Protein AF-A0A432SQ39-F1 (afdb_monomer_lite)

Structure (mmCIF, N/CA/C/O backbone):
data_AF-A0A432SQ39-F1
#
_entry.id   AF-A0A432SQ39-F1
#
loop_
_atom_site.group_PDB
_atom_site.id
_atom_site.type_symbol
_atom_site.label_atom_id
_atom_site.label_alt_id
_atom_site.label_comp_id
_atom_site.label_asym_id
_atom_site.label_entity_id
_atom_site.label_seq_id
_atom_site.pdbx_PDB_ins_code
_atom_site.Cartn_x
_atom_site.Cartn_y
_atom_site.Cartn_z
_atom_site.occupancy
_atom_site.B_iso_or_equiv
_atom_site.auth_seq_id
_atom_site.auth_comp_id
_atom_site.auth_asym_id
_atom_site.auth_atom_id
_atom_site.pdbx_PDB_model_num
ATOM 1 N N . MET A 1 1 ? 3.663 -12.842 -22.773 1.00 56.38 1 MET A N 1
ATOM 2 C CA . MET A 1 1 ? 4.188 -12.083 -21.608 1.00 56.38 1 MET A CA 1
ATOM 3 C C . MET A 1 1 ? 5.692 -11.787 -21.687 1.00 56.38 1 MET A C 1
ATOM 5 O O . MET A 1 1 ? 6.143 -10.874 -21.010 1.00 56.38 1 MET A O 1
ATOM 9 N N . GLU A 1 2 ? 6.477 -12.514 -22.491 1.00 59.78 2 GLU A N 1
ATOM 10 C CA . GLU A 1 2 ? 7.927 -12.289 -22.658 1.00 59.78 2 GLU A CA 1
ATOM 11 C C . GLU A 1 2 ? 8.291 -10.979 -23.366 1.00 59.78 2 GLU A C 1
ATOM 13 O O . GLU A 1 2 ? 9.232 -10.306 -22.953 1.00 59.78 2 GLU A O 1
ATOM 18 N N . SER A 1 3 ? 7.518 -10.573 -24.378 1.00 64.50 3 SER A N 1
ATOM 19 C CA . SER A 1 3 ? 7.722 -9.306 -25.094 1.00 64.50 3 SER A CA 1
ATOM 20 C C . SER A 1 3 ? 7.646 -8.101 -24.155 1.00 64.50 3 SER A C 1
ATOM 22 O O . SER A 1 3 ? 8.552 -7.275 -24.146 1.00 64.50 3 SER A O 1
ATOM 24 N N . LEU A 1 4 ? 6.626 -8.057 -23.290 1.00 64.81 4 LEU A N 1
ATOM 25 C CA . LEU A 1 4 ? 6.448 -6.992 -22.301 1.00 64.81 4 LEU A CA 1
ATOM 26 C C . LEU A 1 4 ? 7.608 -6.953 -21.291 1.00 64.81 4 LEU A C 1
ATOM 28 O O . LEU A 1 4 ? 8.112 -5.880 -20.982 1.00 64.81 4 LEU A O 1
ATOM 32 N N . LYS A 1 5 ? 8.081 -8.120 -20.824 1.00 67.38 5 LYS A N 1
ATOM 33 C CA . LYS A 1 5 ? 9.245 -8.221 -19.923 1.00 67.38 5 LYS A CA 1
ATOM 34 C C . LYS A 1 5 ? 10.543 -7.760 -20.594 1.00 67.38 5 LYS A C 1
ATOM 36 O O . LYS A 1 5 ? 11.357 -7.093 -19.959 1.00 67.38 5 LYS A O 1
ATOM 41 N N . ARG A 1 6 ? 10.737 -8.089 -21.875 1.00 68.56 6 ARG A N 1
ATOM 42 C CA . ARG A 1 6 ? 11.906 -7.665 -22.659 1.00 68.56 6 ARG A CA 1
ATOM 43 C C . ARG A 1 6 ? 11.907 -6.151 -22.879 1.00 68.56 6 ARG A C 1
ATOM 45 O O . ARG A 1 6 ? 12.932 -5.519 -22.647 1.00 68.56 6 ARG A O 1
ATOM 52 N N . SER A 1 7 ? 10.761 -5.570 -23.236 1.00 74.94 7 SER A N 1
ATOM 53 C CA . SER A 1 7 ? 10.595 -4.116 -23.349 1.00 74.94 7 SER A CA 1
ATOM 54 C C . SER A 1 7 ? 10.754 -3.411 -22.000 1.00 74.94 7 SER A C 1
ATOM 56 O O . SER A 1 7 ? 11.379 -2.359 -21.938 1.00 74.94 7 SER A O 1
ATOM 58 N N . ALA A 1 8 ? 10.276 -4.005 -20.902 1.00 77.75 8 ALA A N 1
ATOM 59 C CA . ALA A 1 8 ? 10.427 -3.444 -19.561 1.00 77.75 8 ALA A CA 1
ATOM 60 C C . ALA A 1 8 ? 11.898 -3.254 -19.154 1.00 77.75 8 ALA A C 1
ATOM 62 O O . ALA A 1 8 ? 12.221 -2.257 -18.516 1.00 77.75 8 ALA A O 1
ATOM 63 N N . LYS A 1 9 ? 12.801 -4.169 -19.542 1.00 80.06 9 LYS A N 1
ATOM 64 C CA . LYS A 1 9 ? 14.239 -4.044 -19.247 1.00 80.06 9 LYS A CA 1
ATOM 65 C C . LYS A 1 9 ? 14.845 -2.789 -19.883 1.00 80.06 9 LYS A C 1
ATOM 67 O O . LYS A 1 9 ? 15.543 -2.055 -19.195 1.00 80.06 9 LYS A O 1
ATOM 72 N N . GLU A 1 10 ? 14.529 -2.538 -21.150 1.00 81.69 10 GLU A N 1
ATOM 73 C CA . GLU A 1 10 ? 15.004 -1.367 -21.902 1.00 81.69 10 GLU A CA 1
ATOM 74 C C . GLU A 1 10 ? 14.409 -0.056 -21.361 1.00 81.69 10 GLU A C 1
ATOM 76 O O . GLU A 1 10 ? 15.099 0.945 -21.174 1.00 81.69 10 GLU A O 1
ATOM 81 N N . LEU A 1 11 ? 13.116 -0.076 -21.028 1.00 81.88 11 LEU A N 1
ATOM 82 C CA . LEU A 1 11 ? 12.425 1.069 -20.429 1.00 81.88 11 LEU A CA 1
ATOM 83 C C . LEU A 1 11 ? 12.982 1.433 -19.047 1.00 81.88 11 LEU A C 1
ATOM 85 O O . LEU A 1 11 ? 12.991 2.603 -18.667 1.00 81.88 11 LEU A O 1
ATOM 89 N N . ASN A 1 12 ? 13.443 0.437 -18.290 1.00 79.62 12 ASN A N 1
ATOM 90 C CA . ASN A 1 12 ? 14.011 0.641 -16.963 1.00 79.62 12 ASN A CA 1
ATOM 91 C C . ASN A 1 12 ? 15.485 1.077 -17.005 1.00 79.62 12 ASN A C 1
ATOM 93 O O . ASN A 1 12 ? 15.931 1.714 -16.054 1.00 79.62 12 ASN A O 1
ATOM 97 N N . SER A 1 13 ? 16.239 0.774 -18.072 1.00 84.62 13 SER A N 1
ATOM 98 C CA . SER A 1 13 ? 17.619 1.264 -18.241 1.00 84.62 13 SER A CA 1
ATOM 99 C C . SER A 1 13 ? 17.685 2.723 -18.695 1.00 84.62 13 SER A C 1
ATOM 101 O O . SER A 1 13 ? 18.653 3.410 -18.381 1.00 84.62 13 SER A O 1
ATOM 103 N N . HIS A 1 14 ? 16.644 3.217 -19.373 1.00 87.00 14 HIS A N 1
ATOM 104 C CA . HIS A 1 14 ? 16.573 4.590 -19.888 1.00 87.00 14 HIS A CA 1
ATOM 105 C C . HIS A 1 14 ? 15.275 5.315 -19.473 1.00 87.00 14 HIS A C 1
ATOM 107 O O . HIS A 1 14 ? 14.520 5.783 -20.331 1.00 87.00 14 HIS A O 1
ATOM 113 N N . PRO A 1 15 ? 14.992 5.453 -18.163 1.00 83.75 15 PRO A N 1
ATOM 114 C CA . PRO A 1 15 ? 13.693 5.916 -17.670 1.00 83.75 15 PRO A CA 1
ATOM 115 C C . PRO A 1 15 ? 13.361 7.366 -18.055 1.00 83.75 15 PRO A C 1
ATOM 117 O O . PRO A 1 15 ? 12.191 7.712 -18.196 1.00 83.75 15 PRO A O 1
ATOM 120 N N . LEU A 1 16 ? 14.376 8.212 -18.259 1.00 88.25 16 LEU A N 1
ATOM 121 C CA . LEU A 1 16 ? 14.196 9.610 -18.669 1.00 88.25 16 LEU A CA 1
ATOM 122 C C . LEU A 1 16 ? 13.776 9.753 -20.137 1.00 88.25 16 LEU A C 1
ATOM 124 O O . LEU A 1 16 ? 13.104 10.720 -20.482 1.00 88.25 16 LEU A O 1
ATOM 128 N N . ASN A 1 17 ? 14.131 8.785 -20.985 1.00 91.38 17 ASN A N 1
ATOM 129 C CA . ASN A 1 17 ? 13.812 8.820 -22.413 1.00 91.38 17 ASN A CA 1
ATOM 130 C C . ASN A 1 17 ? 12.370 8.365 -22.681 1.00 91.38 17 ASN A C 1
ATOM 132 O O . ASN A 1 17 ? 11.771 8.758 -23.679 1.00 91.38 17 ASN A O 1
ATOM 136 N N . PHE A 1 18 ? 11.800 7.555 -21.781 1.00 87.81 18 PHE A N 1
ATOM 137 C CA . PHE A 1 18 ? 10.470 6.963 -21.938 1.00 87.81 18 PHE A CA 1
ATOM 138 C C . PHE A 1 18 ? 9.630 7.025 -20.648 1.00 87.81 18 PHE A C 1
ATOM 140 O O . PHE A 1 18 ? 9.060 6.012 -20.239 1.00 87.81 18 PHE A O 1
ATOM 147 N N . PRO A 1 19 ? 9.480 8.198 -20.007 1.00 89.38 19 PRO A N 1
ATOM 148 C CA . PRO A 1 19 ? 8.969 8.306 -18.637 1.00 89.38 19 PRO A CA 1
ATOM 149 C C . PRO A 1 19 ? 7.568 7.709 -18.454 1.00 89.38 19 PRO A C 1
ATOM 151 O O . PRO A 1 19 ? 7.294 7.046 -17.454 1.00 89.38 19 PRO A O 1
ATOM 154 N N . TYR A 1 20 ? 6.679 7.887 -19.436 1.00 89.75 20 TYR A N 1
ATOM 155 C CA . TYR A 1 20 ? 5.338 7.305 -19.387 1.00 89.75 20 TYR A CA 1
ATOM 156 C C . TYR A 1 20 ? 5.360 5.777 -19.526 1.00 89.75 20 TYR A C 1
ATOM 158 O O . TYR A 1 20 ? 4.711 5.076 -18.753 1.00 89.75 20 TYR A O 1
ATOM 166 N N . ALA A 1 21 ? 6.138 5.244 -20.469 1.00 88.31 21 ALA A N 1
ATOM 167 C CA . ALA A 1 21 ? 6.239 3.802 -20.671 1.00 88.31 21 ALA A CA 1
ATOM 168 C C . ALA A 1 21 ? 6.933 3.114 -19.484 1.00 88.31 21 ALA A C 1
ATOM 170 O O . ALA A 1 21 ? 6.493 2.049 -19.051 1.00 88.31 21 ALA A O 1
ATOM 171 N N . THR A 1 22 ? 7.948 3.747 -18.891 1.00 89.12 22 THR A N 1
ATOM 172 C CA . THR A 1 22 ? 8.569 3.295 -17.640 1.00 89.12 22 THR A CA 1
ATOM 173 C C . THR A 1 22 ? 7.559 3.298 -16.494 1.00 89.12 22 THR A C 1
ATOM 175 O O . THR A 1 22 ? 7.457 2.306 -15.776 1.00 89.12 22 THR A O 1
ATOM 178 N N . LYS A 1 23 ? 6.749 4.356 -16.346 1.00 89.94 23 LYS A N 1
ATOM 179 C CA . LYS A 1 23 ? 5.674 4.396 -15.342 1.00 89.94 23 LYS A CA 1
ATOM 180 C C . LYS A 1 23 ? 4.690 3.235 -15.521 1.00 89.94 23 LYS A C 1
ATOM 182 O O . LYS A 1 23 ? 4.439 2.516 -14.562 1.00 89.94 23 LYS A O 1
ATOM 187 N N . VAL A 1 24 ? 4.176 3.020 -16.733 1.00 88.56 24 VAL A N 1
ATOM 188 C CA . VAL A 1 24 ? 3.231 1.926 -17.026 1.00 88.56 24 VAL A CA 1
ATOM 189 C C . VAL A 1 24 ? 3.867 0.555 -16.768 1.00 88.56 24 VAL A C 1
ATOM 191 O O . VAL A 1 24 ? 3.234 -0.326 -16.189 1.00 88.56 24 VAL A O 1
ATOM 194 N N . SER A 1 25 ? 5.137 0.375 -17.138 1.00 87.81 25 SER A N 1
ATOM 195 C CA . SER A 1 25 ? 5.910 -0.840 -16.848 1.00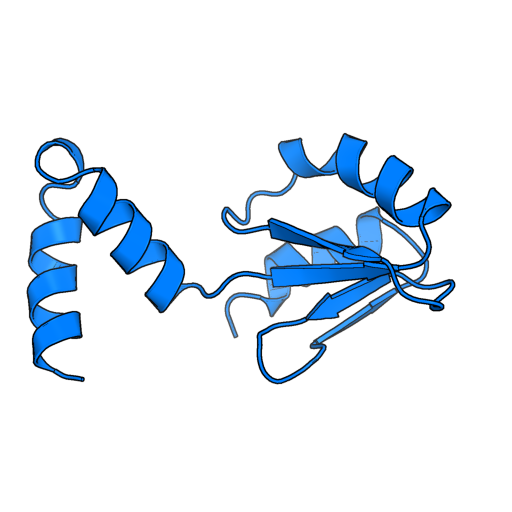 87.81 25 SER A CA 1
ATOM 196 C C . SER A 1 25 ? 6.012 -1.109 -15.338 1.00 87.81 25 SER A C 1
ATOM 198 O O . SER A 1 25 ? 5.783 -2.235 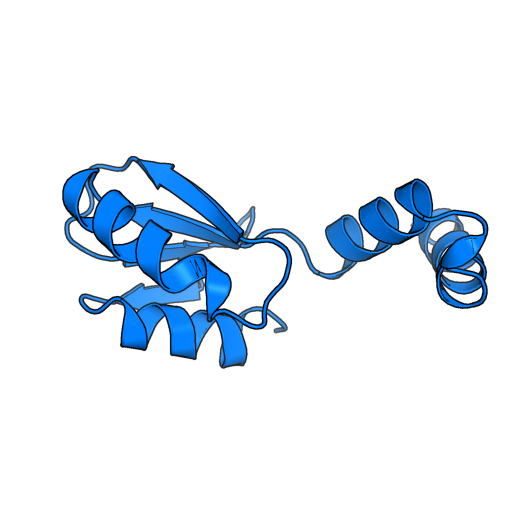-14.880 1.00 87.81 25 SER A O 1
ATOM 200 N N . LEU A 1 26 ? 6.288 -0.070 -14.543 1.00 88.19 26 LEU A N 1
ATOM 201 C CA . LEU A 1 26 ? 6.329 -0.152 -13.082 1.00 88.19 26 LEU A CA 1
ATOM 202 C C . LEU A 1 26 ? 4.948 -0.441 -12.486 1.00 88.19 26 LEU A C 1
ATOM 204 O O . LEU A 1 26 ? 4.853 -1.272 -11.585 1.00 88.19 26 LEU A O 1
ATOM 208 N N . GLU A 1 27 ? 3.886 0.190 -12.987 1.00 88.62 27 GLU A N 1
ATOM 209 C CA . GLU A 1 27 ? 2.504 -0.059 -12.553 1.00 88.62 27 GLU A CA 1
ATOM 210 C C . GLU A 1 27 ? 2.088 -1.507 -12.808 1.00 88.62 27 GLU A C 1
ATOM 212 O O . GLU A 1 27 ? 1.559 -2.156 -11.907 1.00 88.62 27 GLU A O 1
ATOM 217 N N . ALA A 1 28 ? 2.387 -2.043 -13.993 1.00 86.06 28 ALA A N 1
ATOM 218 C CA . ALA A 1 28 ? 2.108 -3.435 -14.331 1.00 86.06 28 ALA A CA 1
ATOM 219 C C . ALA A 1 28 ? 2.904 -4.414 -13.451 1.00 86.06 28 ALA A C 1
ATOM 221 O O . ALA A 1 28 ? 2.383 -5.451 -13.044 1.00 86.06 28 ALA A O 1
ATOM 222 N N . THR A 1 29 ? 4.157 -4.076 -13.129 1.00 86.25 29 THR A N 1
ATOM 223 C CA . THR A 1 29 ? 5.044 -4.935 -12.330 1.00 86.25 29 THR A CA 1
ATOM 224 C C . THR A 1 29 ? 4.682 -4.918 -10.846 1.00 86.25 29 THR A C 1
ATOM 226 O O . THR A 1 29 ? 4.611 -5.966 -10.211 1.00 86.25 29 THR A O 1
ATOM 229 N N . LEU A 1 30 ? 4.462 -3.735 -10.272 1.00 88.69 30 LEU A N 1
ATOM 230 C CA . LEU A 1 30 ? 4.176 -3.583 -8.846 1.00 88.69 30 LEU A CA 1
ATOM 231 C C . LEU A 1 30 ? 2.701 -3.855 -8.528 1.00 88.69 30 LEU A C 1
ATOM 233 O O . LEU A 1 30 ? 2.409 -4.373 -7.448 1.00 88.69 30 LEU A O 1
ATOM 237 N N . SER A 1 31 ? 1.799 -3.578 -9.476 1.00 90.50 31 SER A N 1
ATOM 238 C CA . SER A 1 31 ? 0.336 -3.595 -9.348 1.00 90.50 31 SER A CA 1
ATOM 239 C C . SER A 1 31 ? -0.209 -2.627 -8.288 1.00 90.50 31 SER A C 1
ATOM 241 O O . SER A 1 31 ? 0.255 -2.631 -7.147 1.00 90.50 31 SER A O 1
ATOM 243 N N . PRO A 1 32 ? -1.246 -1.828 -8.588 1.00 93.31 32 PRO A N 1
ATOM 244 C CA . PRO A 1 32 ? -1.781 -0.873 -7.625 1.00 93.31 32 PRO A CA 1
ATOM 245 C C . PRO A 1 32 ? -2.319 -1.563 -6.365 1.00 93.31 32 PRO A C 1
ATOM 247 O O . PRO A 1 32 ? -2.863 -2.668 -6.417 1.00 93.31 32 PRO A O 1
ATOM 250 N N . VAL A 1 33 ? -2.185 -0.883 -5.228 1.00 96.38 33 VAL A N 1
ATOM 251 C CA . VAL A 1 33 ? -2.862 -1.241 -3.981 1.00 96.38 33 VAL A CA 1
ATOM 252 C C . VAL A 1 33 ? -4.088 -0.356 -3.827 1.00 96.38 33 VAL A C 1
ATOM 254 O O . VAL A 1 33 ? -3.989 0.868 -3.805 1.00 96.38 33 VAL A O 1
ATOM 257 N N . ILE A 1 34 ? -5.251 -0.983 -3.699 1.00 96.50 34 ILE A N 1
ATOM 258 C CA . ILE A 1 34 ? -6.530 -0.321 -3.473 1.00 96.50 34 ILE A CA 1
ATOM 259 C C . ILE A 1 34 ? -6.840 -0.393 -1.982 1.00 96.50 34 ILE A C 1
ATOM 261 O O . ILE A 1 34 ? -7.041 -1.480 -1.441 1.00 96.50 34 ILE A O 1
ATOM 265 N N . VAL A 1 35 ? -6.915 0.765 -1.335 1.00 97.62 35 VAL A N 1
ATOM 266 C CA . VAL A 1 35 ? -7.363 0.896 0.051 1.00 97.62 35 VAL A CA 1
ATOM 267 C C . VAL A 1 35 ? -8.863 1.156 0.073 1.00 97.62 35 VAL A C 1
ATOM 269 O O . VAL A 1 35 ? -9.344 2.135 -0.504 1.00 97.62 35 VAL A O 1
ATOM 272 N N . LYS A 1 36 ? -9.605 0.262 0.726 1.00 97.69 36 LYS A N 1
ATOM 273 C CA . LYS A 1 36 ? -11.058 0.345 0.888 1.00 97.69 36 LYS A CA 1
ATOM 274 C C . LYS A 1 36 ? -11.421 0.612 2.340 1.00 97.69 36 LYS A C 1
ATOM 276 O O . LYS A 1 36 ? -10.813 0.033 3.236 1.00 97.69 36 LYS A O 1
ATOM 281 N N . SER A 1 37 ? -12.372 1.511 2.552 1.00 98.06 37 SER A N 1
ATOM 282 C CA . SER A 1 37 ? -12.991 1.794 3.849 1.00 98.06 37 SER A CA 1
ATOM 283 C C . SER A 1 37 ? -14.181 2.735 3.648 1.00 98.06 37 SER A C 1
ATOM 285 O O . SER A 1 37 ? -14.411 3.229 2.537 1.00 98.06 37 SER A O 1
ATOM 287 N N . ASN A 1 38 ? -14.895 3.049 4.726 1.00 97.62 38 ASN A N 1
ATOM 288 C CA . ASN A 1 38 ? -15.877 4.125 4.732 1.00 97.62 38 ASN A CA 1
ATOM 289 C C . ASN A 1 38 ? -15.244 5.498 4.398 1.00 97.62 38 ASN A C 1
ATOM 291 O O . ASN A 1 38 ? -14.030 5.712 4.484 1.00 97.62 38 ASN A O 1
ATOM 295 N N . LEU A 1 39 ? -16.079 6.461 3.996 1.00 96.88 39 LEU A N 1
ATOM 296 C CA . LEU A 1 39 ? -15.617 7.772 3.518 1.00 96.88 39 LEU A CA 1
ATOM 297 C C . LEU A 1 39 ? -14.810 8.556 4.560 1.00 96.88 39 LEU A C 1
ATOM 299 O O . LEU A 1 39 ? -13.816 9.187 4.200 1.00 96.88 39 LEU A O 1
ATOM 303 N N . LYS A 1 40 ? -15.216 8.502 5.833 1.00 95.69 40 LYS A N 1
ATOM 304 C CA . LYS A 1 40 ? -14.539 9.200 6.934 1.00 95.69 40 LYS A CA 1
ATOM 305 C C . LYS A 1 40 ? -13.104 8.690 7.093 1.00 95.69 40 LYS A C 1
ATOM 307 O O . LYS A 1 40 ? -12.161 9.478 7.090 1.00 95.69 40 LYS A O 1
ATOM 312 N N . ASN A 1 41 ? -12.942 7.372 7.129 1.00 96.56 41 ASN A N 1
ATOM 313 C CA . ASN A 1 41 ? -11.649 6.705 7.211 1.00 96.56 41 ASN A CA 1
ATOM 314 C C . ASN A 1 41 ? -10.771 7.021 5.990 1.00 96.56 41 ASN A C 1
ATOM 316 O O . ASN A 1 41 ? -9.583 7.309 6.129 1.00 96.56 41 ASN A O 1
ATOM 320 N N . LEU A 1 42 ? -11.342 7.033 4.780 1.00 96.75 42 LEU A N 1
ATOM 321 C CA . LEU A 1 42 ? -10.589 7.367 3.565 1.00 96.75 42 LEU A CA 1
ATOM 322 C C . LEU A 1 42 ? -10.112 8.824 3.532 1.00 96.75 42 LEU A C 1
ATOM 324 O O . LEU A 1 42 ? -9.037 9.097 2.999 1.00 96.75 42 LEU A O 1
ATOM 328 N N . GLN A 1 43 ? -10.879 9.763 4.087 1.00 95.25 43 GLN A N 1
ATOM 329 C CA . GLN A 1 43 ? -10.444 11.158 4.212 1.00 95.25 43 GLN A CA 1
ATOM 330 C C . GLN A 1 43 ? -9.244 11.297 5.152 1.00 95.25 43 GLN A C 1
ATOM 332 O O . GLN A 1 43 ? -8.330 12.069 4.863 1.00 95.25 43 GLN A O 1
ATOM 337 N N . GLU A 1 44 ? -9.220 10.541 6.249 1.00 92.38 44 GLU A N 1
ATOM 338 C CA . GLU A 1 44 ? -8.073 10.488 7.157 1.00 92.38 44 GLU A CA 1
ATOM 339 C C . GLU A 1 44 ? -6.859 9.840 6.485 1.00 92.38 44 GLU A C 1
ATOM 341 O O . GLU A 1 44 ? -5.774 10.423 6.462 1.00 92.38 44 GLU A O 1
ATOM 346 N N . PHE A 1 45 ? -7.061 8.691 5.838 1.00 94.88 45 PHE A N 1
ATOM 347 C CA . PHE A 1 45 ? -6.012 7.975 5.116 1.00 94.88 45 PHE A CA 1
ATOM 348 C C . PHE A 1 45 ? -5.361 8.830 4.022 1.00 94.88 45 PHE A C 1
ATOM 350 O O . PHE A 1 45 ? -4.139 8.838 3.890 1.00 94.88 45 PHE A O 1
ATOM 357 N N . LYS A 1 46 ? -6.149 9.613 3.268 1.00 93.69 46 LYS A N 1
ATOM 358 C CA . LYS A 1 46 ? -5.634 10.512 2.219 1.00 93.69 46 LYS A CA 1
ATOM 359 C C . LYS A 1 46 ? -4.570 11.485 2.724 1.00 93.69 46 LYS A C 1
ATOM 361 O O . LYS A 1 46 ? -3.632 11.774 1.988 1.00 93.69 46 LYS A O 1
ATOM 366 N N . LYS A 1 47 ? -4.673 11.948 3.974 1.00 94.12 47 LYS A N 1
ATOM 367 C CA . LYS A 1 47 ? -3.675 12.839 4.593 1.00 94.12 47 LYS A CA 1
ATOM 368 C C . LYS A 1 47 ? -2.331 12.142 4.819 1.00 94.12 47 LYS A C 1
ATOM 370 O O . LYS A 1 47 ? -1.306 12.811 4.893 1.00 94.12 47 LYS A O 1
ATOM 375 N N . GLN A 1 48 ? -2.337 10.813 4.916 1.00 93.88 48 GLN A N 1
ATOM 376 C CA . GLN A 1 48 ? -1.155 9.993 5.169 1.00 93.88 48 GLN A CA 1
ATOM 377 C C . GLN A 1 48 ? -0.532 9.422 3.887 1.00 93.88 48 GLN A C 1
ATOM 379 O O . GLN A 1 48 ? 0.622 9.009 3.929 1.00 93.88 48 GLN A O 1
ATOM 384 N N . ILE A 1 49 ? -1.233 9.449 2.741 1.00 88.31 49 ILE A N 1
ATOM 385 C CA . ILE A 1 49 ? -0.715 8.962 1.444 1.00 88.31 49 ILE A CA 1
ATOM 386 C C . ILE A 1 49 ? 0.691 9.495 1.114 1.00 88.31 49 ILE A C 1
ATOM 388 O O . ILE A 1 49 ? 1.526 8.681 0.724 1.00 88.31 49 ILE A O 1
ATOM 392 N N . PRO A 1 50 ? 1.019 10.792 1.311 1.00 89.31 50 PRO A N 1
ATOM 393 C CA . PRO A 1 50 ? 2.362 11.305 1.022 1.00 89.31 50 PRO A CA 1
ATOM 394 C C . PRO A 1 50 ? 3.495 10.638 1.819 1.00 89.31 50 PRO A C 1
ATOM 396 O O . PRO A 1 50 ? 4.657 10.773 1.450 1.00 89.31 50 PRO A O 1
ATOM 399 N N . ARG A 1 51 ? 3.179 9.945 2.921 1.00 90.44 51 ARG A N 1
ATOM 400 C CA . ARG A 1 51 ? 4.153 9.248 3.777 1.00 90.44 51 ARG A CA 1
ATOM 401 C C . ARG A 1 51 ? 4.397 7.801 3.349 1.00 90.44 51 ARG A C 1
ATOM 403 O O . ARG A 1 51 ? 5.326 7.177 3.850 1.00 90.44 51 ARG A O 1
ATOM 410 N N . ILE A 1 52 ? 3.573 7.267 2.450 1.00 93.38 52 ILE A N 1
ATOM 411 C CA . ILE A 1 52 ? 3.639 5.876 2.008 1.00 93.38 52 ILE A CA 1
ATOM 412 C C . ILE A 1 52 ? 4.718 5.757 0.930 1.00 93.38 52 ILE A C 1
ATOM 414 O O . ILE A 1 52 ? 4.639 6.407 -0.109 1.00 93.38 52 ILE A O 1
ATOM 418 N N . LYS A 1 53 ? 5.712 4.885 1.136 1.00 92.06 53 LYS A N 1
ATOM 419 C CA . LYS A 1 53 ? 6.791 4.672 0.147 1.00 92.06 53 LYS A CA 1
ATOM 420 C C . LYS A 1 53 ? 6.336 3.920 -1.104 1.00 92.06 53 LYS A C 1
ATOM 422 O O . LYS A 1 53 ? 7.023 3.918 -2.124 1.00 92.06 53 LYS A O 1
ATOM 427 N N . TYR A 1 54 ? 5.214 3.217 -1.016 1.00 93.06 54 TYR A N 1
ATOM 428 C CA . TYR A 1 54 ? 4.662 2.445 -2.118 1.00 93.06 54 TYR A CA 1
ATOM 429 C C . TYR A 1 54 ? 3.979 3.367 -3.153 1.00 93.06 54 TYR A C 1
ATOM 431 O O . TYR A 1 54 ? 3.084 4.120 -2.780 1.00 93.06 54 TYR A O 1
ATOM 439 N N . PRO A 1 55 ? 4.343 3.303 -4.449 1.00 89.81 55 PRO A N 1
ATOM 440 C CA . PRO A 1 55 ? 4.030 4.373 -5.406 1.00 89.81 55 PRO A CA 1
ATOM 441 C C . PRO A 1 55 ? 2.595 4.373 -5.949 1.00 89.81 55 PRO A C 1
ATOM 443 O O . PRO A 1 55 ? 2.094 5.415 -6.363 1.00 89.81 55 PRO A O 1
ATOM 446 N N . PHE A 1 56 ? 1.920 3.221 -5.977 1.00 92.81 56 PHE A N 1
ATOM 447 C CA . PHE A 1 56 ? 0.639 3.068 -6.674 1.00 92.81 56 PHE A CA 1
ATOM 448 C C . PHE A 1 56 ? -0.489 2.780 -5.688 1.00 92.81 56 PHE A C 1
ATOM 450 O O . PHE A 1 56 ? -0.949 1.645 -5.566 1.00 92.81 56 PHE A O 1
ATOM 457 N N . ILE A 1 57 ? -0.906 3.816 -4.957 1.00 94.81 57 ILE A N 1
ATOM 458 C CA . ILE A 1 57 ? -1.998 3.749 -3.981 1.00 94.81 57 ILE A CA 1
ATOM 459 C C . ILE A 1 57 ? -3.269 4.354 -4.571 1.00 94.81 57 ILE A C 1
ATOM 461 O O . ILE A 1 57 ? -3.295 5.511 -4.982 1.00 94.81 57 ILE A O 1
ATOM 465 N N . LEU A 1 58 ? -4.343 3.573 -4.557 1.00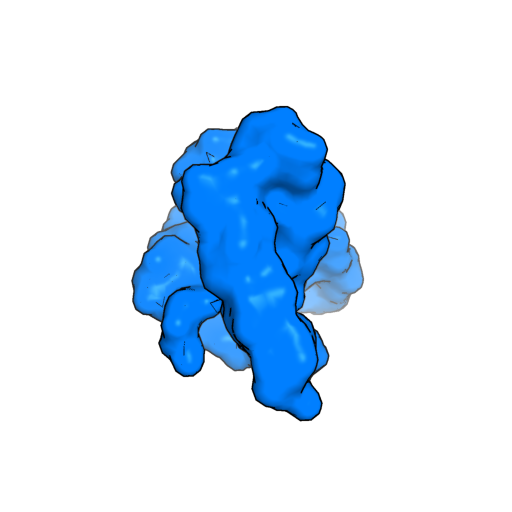 94.81 58 LEU A N 1
ATOM 466 C CA . LEU A 1 58 ? -5.691 3.994 -4.916 1.00 94.81 58 LEU A CA 1
ATOM 467 C C . LEU A 1 58 ? -6.590 3.908 -3.682 1.00 94.81 58 LEU A C 1
ATOM 469 O O . LEU A 1 58 ? -6.361 3.096 -2.789 1.00 94.81 58 LEU A O 1
ATOM 473 N N . THR A 1 59 ? -7.645 4.719 -3.637 1.00 96.12 59 THR A N 1
ATOM 474 C CA . THR A 1 59 ? -8.670 4.639 -2.585 1.00 96.12 59 THR A CA 1
ATOM 475 C C . THR A 1 59 ? -10.025 4.349 -3.210 1.00 96.12 59 THR A C 1
ATOM 477 O O . THR A 1 59 ? -10.337 4.877 -4.277 1.00 96.12 59 THR A O 1
ATOM 480 N N . LYS A 1 60 ? -10.832 3.502 -2.569 1.00 96.06 60 LYS A N 1
ATOM 481 C CA . LYS A 1 60 ? -12.181 3.163 -3.035 1.00 96.06 60 LYS A CA 1
ATOM 482 C C . LYS A 1 60 ? -13.144 3.079 -1.846 1.00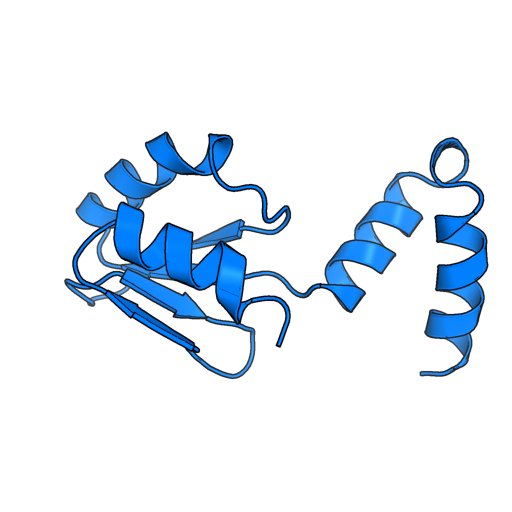 96.06 60 LYS A C 1
ATOM 484 O O . LYS A 1 60 ? -12.906 2.256 -0.969 1.00 96.06 60 LYS A O 1
ATOM 489 N N . PRO A 1 61 ? -14.227 3.873 -1.806 1.00 97.31 61 PRO A N 1
ATOM 490 C CA . PRO A 1 61 ? -15.233 3.770 -0.751 1.00 97.31 61 PRO A CA 1
ATOM 491 C C . PRO A 1 61 ? -15.841 2.365 -0.659 1.00 97.31 61 PRO A C 1
ATOM 493 O O . PRO A 1 61 ? -16.099 1.727 -1.683 1.00 97.31 61 PRO A O 1
ATOM 496 N N . SER A 1 62 ? -16.079 1.903 0.564 1.00 96.25 62 SER A N 1
ATOM 497 C CA . SER A 1 62 ? -16.829 0.685 0.880 1.00 96.25 62 SER A CA 1
ATOM 498 C C . SER A 1 62 ? -17.609 0.852 2.189 1.00 96.25 62 SER A C 1
ATOM 500 O O . SER A 1 62 ? -17.466 1.862 2.877 1.00 96.25 62 SER A O 1
ATOM 502 N N . ASN A 1 63 ? -18.426 -0.144 2.541 1.00 95.38 63 ASN A N 1
ATOM 503 C CA . ASN A 1 63 ? -19.189 -0.164 3.795 1.00 95.38 63 ASN A CA 1
ATOM 504 C C . ASN A 1 63 ? -18.374 -0.732 4.975 1.00 95.38 63 ASN A C 1
ATOM 506 O O . ASN A 1 63 ? -18.946 -1.095 5.997 1.00 95.38 63 ASN A O 1
ATOM 510 N N . ASP A 1 64 ? -17.052 -0.851 4.833 1.00 95.25 64 ASP A N 1
ATOM 511 C CA . ASP A 1 64 ? -16.192 -1.408 5.872 1.00 95.25 64 ASP A CA 1
ATOM 512 C C . ASP A 1 64 ? -15.757 -0.324 6.864 1.00 95.25 64 ASP A C 1
ATOM 514 O O . ASP A 1 64 ? -15.165 0.689 6.485 1.00 95.25 64 ASP A O 1
ATOM 518 N N . ASP A 1 65 ? -15.941 -0.588 8.158 1.00 95.19 65 ASP A N 1
ATOM 519 C CA . ASP A 1 65 ? -15.417 0.274 9.231 1.00 95.19 65 ASP A CA 1
ATOM 520 C C . ASP A 1 65 ? -13.905 0.130 9.447 1.00 95.19 65 ASP A C 1
ATOM 522 O O . ASP A 1 65 ? -13.289 0.888 10.1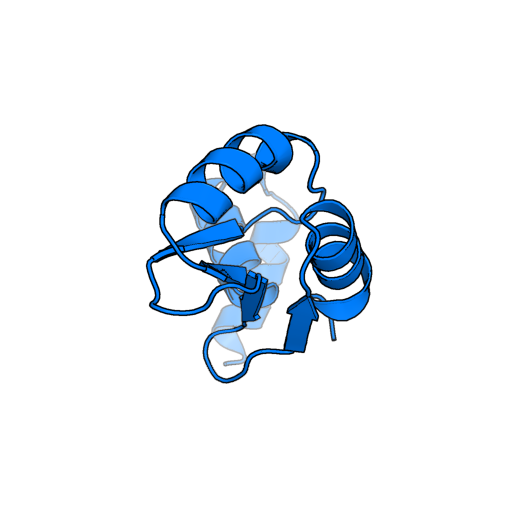97 1.00 95.19 65 ASP A O 1
ATOM 526 N N . LYS A 1 66 ? -13.297 -0.858 8.788 1.00 97.12 66 LYS A N 1
ATOM 527 C CA . LYS A 1 66 ? -11.858 -1.123 8.784 1.00 97.12 66 LYS A CA 1
ATOM 528 C C . LYS A 1 66 ? -11.234 -0.630 7.480 1.00 97.12 66 LYS A C 1
ATOM 530 O O . LYS A 1 66 ? -11.924 -0.409 6.488 1.00 97.12 66 LYS A O 1
ATOM 535 N N . PHE A 1 67 ? -9.916 -0.506 7.474 1.00 97.94 67 PHE A N 1
ATOM 536 C CA . PHE A 1 67 ? -9.108 -0.358 6.273 1.00 97.94 67 PHE A CA 1
ATOM 537 C C . PHE A 1 67 ? -8.785 -1.730 5.694 1.00 97.94 67 PHE A C 1
ATOM 539 O O . PHE A 1 67 ? -8.215 -2.579 6.380 1.00 97.94 67 PHE A O 1
ATOM 546 N N . LEU A 1 68 ? -9.115 -1.936 4.423 1.00 97.88 68 LEU A N 1
ATOM 547 C CA . LEU A 1 68 ? -8.718 -3.111 3.660 1.00 97.88 68 LEU A CA 1
ATOM 548 C C . LEU A 1 68 ? -7.705 -2.679 2.605 1.00 97.88 68 LEU A C 1
ATOM 550 O O . LEU A 1 68 ? -8.029 -1.833 1.774 1.00 97.88 68 LEU A O 1
ATOM 554 N N . ALA A 1 69 ? -6.509 -3.266 2.601 1.00 97.31 69 ALA A N 1
ATOM 555 C CA . ALA A 1 69 ? -5.554 -3.079 1.508 1.00 97.31 69 ALA A CA 1
ATOM 556 C C . ALA A 1 69 ? -5.607 -4.281 0.567 1.00 97.31 69 ALA A C 1
ATOM 558 O O . ALA A 1 69 ? -5.433 -5.429 0.989 1.00 97.31 69 ALA A O 1
ATOM 559 N N . CYS A 1 70 ? -5.858 -4.012 -0.712 1.00 96.56 70 CYS A N 1
ATOM 560 C CA . CYS A 1 70 ? -6.111 -5.048 -1.700 1.00 96.56 70 CYS A CA 1
ATOM 561 C C . CYS A 1 70 ? -5.276 -4.865 -2.961 1.00 96.56 70 CYS A C 1
ATOM 563 O O . CYS A 1 70 ? -5.024 -3.748 -3.403 1.00 96.56 70 CYS A O 1
ATOM 565 N N . LYS A 1 71 ? -4.884 -5.987 -3.557 1.00 93.25 71 LYS A N 1
ATOM 566 C CA . LYS A 1 71 ? -4.525 -6.081 -4.972 1.00 93.25 71 LYS A CA 1
ATOM 567 C C . LYS A 1 71 ? -5.803 -6.305 -5.792 1.00 93.25 71 LYS A C 1
ATOM 569 O O . LYS A 1 71 ? -6.910 -6.243 -5.253 1.00 93.25 71 LYS A O 1
ATOM 574 N N . ILE A 1 72 ? -5.653 -6.517 -7.098 1.00 87.00 72 ILE A N 1
ATOM 575 C CA . ILE A 1 72 ? -6.775 -6.712 -8.032 1.00 87.00 72 ILE A CA 1
ATOM 576 C C . ILE A 1 72 ? -7.656 -7.902 -7.615 1.00 87.00 72 ILE A C 1
ATOM 578 O O . ILE A 1 72 ? -8.877 -7.821 -7.696 1.00 87.00 72 ILE A O 1
ATOM 582 N N . ASP A 1 73 ? -7.035 -8.978 -7.147 1.00 86.88 73 ASP A N 1
ATOM 583 C CA . ASP A 1 73 ? -7.644 -10.281 -6.883 1.00 86.88 73 ASP A CA 1
ATOM 584 C C . ASP A 1 73 ? -7.971 -10.529 -5.402 1.00 86.88 73 ASP A C 1
ATOM 586 O O . ASP A 1 73 ? -8.912 -11.257 -5.090 1.00 86.88 73 ASP A O 1
ATOM 590 N N . ARG A 1 74 ? -7.215 -9.931 -4.472 1.00 92.94 74 ARG A N 1
ATOM 591 C CA . ARG A 1 74 ? -7.336 -10.228 -3.036 1.00 92.94 74 ARG A CA 1
ATOM 592 C C . ARG A 1 74 ? -7.014 -9.050 -2.128 1.00 92.94 74 ARG A C 1
ATOM 594 O O . ARG A 1 74 ? -6.186 -8.199 -2.450 1.00 92.94 74 ARG A O 1
ATOM 601 N N . CYS A 1 75 ? -7.603 -9.055 -0.935 1.00 96.12 75 CYS A N 1
ATOM 602 C CA . CYS A 1 75 ? -7.209 -8.171 0.159 1.00 96.12 75 CYS A CA 1
ATOM 603 C C . CYS A 1 75 ? -6.192 -8.877 1.060 1.00 96.12 75 CYS A C 1
ATOM 605 O O . CYS A 1 75 ? -6.462 -9.960 1.567 1.00 96.12 75 CYS A O 1
ATOM 607 N N . PHE A 1 76 ? -5.013 -8.278 1.230 1.00 96.00 76 PHE A N 1
ATOM 608 C CA . PHE A 1 76 ? -3.894 -8.860 1.984 1.00 96.00 76 PHE A CA 1
ATOM 609 C C . PHE A 1 76 ? -3.726 -8.243 3.381 1.00 96.00 76 PHE A C 1
ATOM 611 O O . PHE A 1 76 ? -2.886 -8.692 4.161 1.00 96.00 76 PHE A O 1
ATOM 618 N N . SER A 1 77 ? -4.504 -7.207 3.702 1.00 97.56 77 SER A N 1
ATOM 619 C CA . SER A 1 77 ? -4.514 -6.552 5.009 1.00 97.56 77 SER A CA 1
ATOM 620 C C . SER A 1 77 ? -5.920 -6.084 5.366 1.00 97.56 77 SER A C 1
ATOM 622 O O . SER A 1 77 ? -6.653 -5.599 4.500 1.00 97.56 77 SER A O 1
ATOM 624 N N . VAL A 1 78 ? -6.274 -6.228 6.645 1.00 97.62 78 VAL A N 1
ATOM 625 C CA . VAL A 1 78 ? -7.518 -5.744 7.248 1.00 97.62 78 VAL A CA 1
ATOM 626 C C . VAL A 1 78 ? -7.175 -5.158 8.617 1.00 97.62 78 VAL A C 1
ATOM 628 O O . VAL A 1 78 ? -6.843 -5.902 9.536 1.00 97.62 78 VAL A O 1
ATOM 631 N N . GLN A 1 79 ? -7.246 -3.837 8.767 1.00 97.75 79 GLN A N 1
ATOM 632 C CA . GLN A 1 79 ? -6.782 -3.130 9.967 1.00 97.75 79 GLN A CA 1
ATOM 633 C C . GLN A 1 79 ? -7.766 -2.054 10.413 1.00 97.75 79 GLN A C 1
ATOM 635 O O . GLN A 1 79 ? -8.493 -1.488 9.608 1.00 97.75 79 GLN A O 1
ATOM 640 N N . LYS A 1 80 ? -7.786 -1.736 11.710 1.00 96.06 80 LYS A N 1
ATOM 641 C CA . LYS A 1 80 ? -8.584 -0.613 12.240 1.00 96.06 80 LYS A CA 1
ATOM 642 C C . LYS A 1 80 ? -7.843 0.729 12.196 1.00 96.06 80 LYS A C 1
ATOM 644 O O . LYS A 1 80 ? -8.488 1.766 12.213 1.00 96.06 80 LYS A O 1
ATOM 649 N N . SER A 1 81 ? -6.511 0.706 12.162 1.00 95.75 81 SER A N 1
ATOM 650 C CA . SER A 1 81 ? -5.656 1.898 12.208 1.00 95.75 81 SER A CA 1
ATOM 651 C C . SER A 1 81 ? -5.046 2.197 10.840 1.00 95.75 81 SER A C 1
ATOM 653 O O . SER A 1 81 ? -4.644 1.275 10.123 1.00 95.75 81 SER A O 1
ATOM 655 N N . VAL A 1 82 ? -4.935 3.490 10.518 1.00 94.94 82 VAL A N 1
ATOM 656 C CA . VAL A 1 82 ? -4.244 3.984 9.322 1.00 94.94 82 VAL A CA 1
ATOM 657 C C . VAL A 1 82 ? -2.770 3.567 9.326 1.00 94.94 82 VAL A C 1
ATOM 659 O O . VAL A 1 82 ? -2.281 3.045 8.328 1.00 94.94 82 VAL A O 1
ATOM 662 N N . ASP A 1 83 ? -2.072 3.708 10.452 1.00 95.44 83 ASP A N 1
ATOM 663 C CA . ASP A 1 83 ? -0.645 3.370 10.538 1.00 95.44 83 ASP A CA 1
ATOM 664 C C . ASP A 1 83 ? -0.407 1.867 10.357 1.00 95.44 83 ASP A C 1
ATOM 666 O O . ASP A 1 83 ? 0.539 1.445 9.689 1.00 95.44 83 ASP A O 1
ATOM 670 N N . ALA A 1 84 ? -1.311 1.042 10.893 1.00 96.38 84 ALA A N 1
ATOM 671 C CA . ALA A 1 84 ? -1.234 -0.407 10.751 1.00 96.38 84 ALA A CA 1
ATOM 672 C C . ALA A 1 84 ? -1.428 -0.848 9.292 1.00 96.38 84 ALA A C 1
ATOM 674 O O . ALA A 1 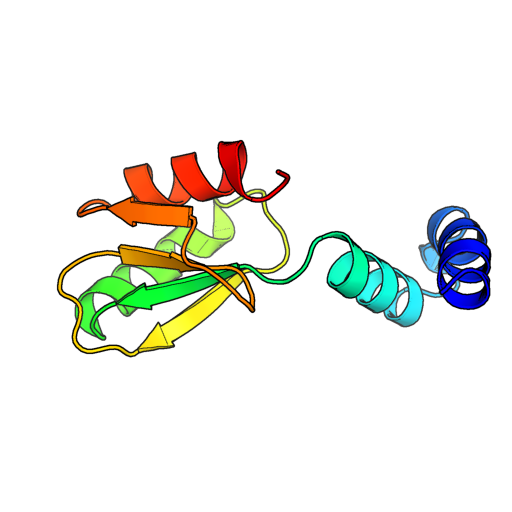84 ? -0.669 -1.685 8.800 1.00 96.38 84 ALA A O 1
ATOM 675 N N . VAL A 1 85 ? -2.407 -0.274 8.576 1.00 96.75 85 VAL A N 1
ATOM 676 C CA . VAL A 1 85 ? -2.598 -0.607 7.155 1.00 96.75 85 VAL A CA 1
ATOM 677 C C . VAL A 1 85 ? -1.442 -0.085 6.298 1.00 96.75 85 VAL A C 1
ATOM 679 O O . VAL A 1 85 ? -1.028 -0.773 5.372 1.00 96.75 85 VAL A O 1
ATOM 682 N N . ILE A 1 86 ? -0.862 1.076 6.622 1.00 96.06 86 ILE A N 1
ATOM 683 C CA . ILE A 1 86 ? 0.322 1.599 5.921 1.00 96.06 86 ILE A CA 1
ATOM 684 C C . ILE A 1 86 ? 1.520 0.663 6.111 1.00 96.06 86 ILE A C 1
ATOM 686 O O . ILE A 1 86 ? 2.150 0.281 5.127 1.00 96.06 86 ILE A O 1
ATOM 690 N N . SER A 1 87 ? 1.790 0.229 7.343 1.00 96.00 87 SER A N 1
ATOM 691 C CA . SER A 1 87 ? 2.857 -0.737 7.638 1.00 96.00 87 SER A CA 1
ATOM 692 C C . SER A 1 87 ? 2.679 -2.046 6.857 1.00 96.00 87 SER A C 1
ATOM 694 O O . SER A 1 87 ? 3.621 -2.570 6.252 1.00 96.00 87 SER A O 1
ATOM 696 N N . ASP A 1 88 ? 1.444 -2.546 6.777 1.00 96.62 88 ASP A N 1
ATOM 697 C CA . ASP A 1 88 ? 1.125 -3.727 5.979 1.00 96.62 88 ASP A CA 1
ATOM 698 C C . ASP A 1 88 ? 1.352 -3.497 4.475 1.00 96.62 88 ASP A C 1
ATOM 700 O O . ASP A 1 88 ? 1.872 -4.380 3.794 1.00 96.62 88 ASP A O 1
ATOM 704 N N . ILE A 1 89 ? 1.011 -2.322 3.939 1.00 96.06 89 ILE A N 1
ATOM 705 C CA . ILE A 1 89 ? 1.280 -1.970 2.537 1.00 96.06 89 ILE A CA 1
ATOM 706 C C . ILE A 1 89 ? 2.787 -2.000 2.258 1.00 96.06 89 ILE A C 1
ATOM 708 O O . ILE A 1 89 ? 3.216 -2.590 1.267 1.00 96.06 89 ILE A O 1
ATOM 712 N N . GLU A 1 90 ? 3.608 -1.421 3.131 1.00 94.25 90 GLU A N 1
ATOM 713 C CA . GLU A 1 90 ? 5.056 -1.338 2.909 1.00 94.25 90 GLU A CA 1
ATOM 714 C C . GLU A 1 90 ? 5.766 -2.694 3.012 1.00 94.25 90 GLU A C 1
ATOM 716 O O . GLU A 1 90 ? 6.755 -2.933 2.312 1.00 94.25 90 GLU A O 1
ATOM 721 N N . THR A 1 91 ? 5.246 -3.598 3.842 1.00 94.38 91 THR A N 1
ATOM 722 C CA . THR A 1 91 ? 5.875 -4.897 4.122 1.00 94.38 91 THR A CA 1
ATOM 723 C C . THR A 1 91 ? 5.319 -6.044 3.278 1.00 94.38 91 THR A C 1
ATOM 725 O O . THR A 1 91 ? 6.060 -6.976 2.950 1.00 94.38 91 THR A O 1
ATOM 728 N N . LYS A 1 92 ? 4.035 -5.996 2.898 1.00 94.25 92 LYS A N 1
ATOM 729 C CA . LYS A 1 92 ? 3.327 -7.121 2.261 1.00 94.25 92 LYS A CA 1
ATOM 730 C C . LYS A 1 92 ? 2.973 -6.883 0.794 1.00 94.25 92 LYS A C 1
ATOM 732 O O . LYS A 1 92 ? 2.850 -7.858 0.066 1.00 94.25 92 LYS A O 1
ATOM 737 N N . ALA A 1 93 ? 2.875 -5.640 0.309 1.00 88.19 93 ALA A N 1
ATOM 738 C CA . ALA A 1 93 ? 2.394 -5.367 -1.058 1.00 88.19 93 ALA A CA 1
ATOM 739 C C . ALA A 1 93 ? 3.348 -5.790 -2.196 1.00 88.19 93 ALA A C 1
ATOM 741 O O . ALA A 1 93 ? 2.974 -5.681 -3.368 1.00 88.19 93 ALA A O 1
ATOM 742 N N . LYS A 1 94 ? 4.574 -6.217 -1.865 1.00 75.69 94 LYS A N 1
ATOM 743 C CA . LYS A 1 94 ? 5.584 -6.734 -2.806 1.00 75.69 94 LYS A CA 1
ATOM 744 C C . LYS A 1 94 ? 5.589 -8.270 -2.918 1.00 75.69 94 LYS A C 1
ATOM 746 O O . LYS A 1 94 ? 6.366 -8.787 -3.714 1.00 75.69 94 LYS A O 1
ATOM 751 N N . ARG A 1 95 ? 4.801 -8.975 -2.095 1.00 57.41 95 ARG A N 1
ATOM 752 C CA . ARG A 1 95 ? 4.685 -10.444 -2.064 1.00 57.41 95 ARG A CA 1
ATOM 753 C C . ARG A 1 95 ? 3.423 -10.910 -2.783 1.00 57.41 95 ARG A C 1
ATOM 755 O O . ARG A 1 95 ? 3.483 -11.998 -3.383 1.00 57.41 95 ARG A O 1
#

pLDDT: mean 89.95, std 9.37, range [56.38, 98.06]

Radius of gyration: 15.2 Å; chains: 1; bounding box: 37×25×37 Å

Foldseek 3Di:
DVVLVVVQVVCVVCCVVPVPSVVVSCCVQLPAKEKEEAPVVVVVLVVCVVVQPRDHYHYDYDHHCWIFIDGPPDTPDTGNDSVRVSVCCNPPSRD

Secondary structure (DSSP, 8-state):
-HHHHHHHHHHHHSTTTSHHHHHHHHHHHH-PEEEEE-HHHHHHHHHHGGG---S-EEEEE-S-SSEEEE-SS-EEEEESSHHHHHHHHHHHTT-

Sequence (95 aa):
MESLKRSAKELNSHPLNFPYATKVSLEATLSPVIVKSNLKNLQEFKKQIPRIKYPFILTKPSNDDKFLACKIDRCFSVQKSVDAVISDIETKAKR